Protein AF-A0A932D9V0-F1 (afdb_monomer_lite)

pLDDT: mean 91.34, std 6.05, range [62.66, 97.88]

Structure (mmCIF, N/CA/C/O backbone):
data_AF-A0A932D9V0-F1
#
_entry.id   AF-A0A932D9V0-F1
#
loop_
_atom_site.group_PDB
_atom_site.id
_atom_site.type_symbol
_atom_site.label_atom_id
_atom_site.label_alt_id
_atom_site.label_comp_id
_atom_site.label_asym_id
_atom_site.label_entity_id
_atom_site.label_seq_id
_atom_site.pdbx_PDB_ins_code
_atom_site.Cartn_x
_atom_site.Cartn_y
_atom_site.Cartn_z
_atom_site.occupancy
_atom_site.B_iso_or_equiv
_atom_site.auth_seq_id
_atom_site.auth_comp_id
_atom_site.auth_asym_id
_atom_site.auth_atom_id
_atom_site.pdbx_PDB_model_num
ATOM 1 N N . GLY A 1 1 ? -6.472 -2.909 8.968 1.00 91.19 1 GLY A N 1
ATOM 2 C CA . GLY A 1 1 ? -6.256 -1.611 8.306 1.00 91.19 1 GLY A CA 1
ATOM 3 C C . GLY A 1 1 ? -6.092 -1.847 6.824 1.00 91.19 1 GLY A C 1
ATOM 4 O O . GLY A 1 1 ? -5.714 -2.944 6.439 1.00 91.19 1 GLY A O 1
ATOM 5 N N . VAL A 1 2 ? -6.400 -0.852 6.009 1.00 95.94 2 VAL A N 1
ATOM 6 C CA . VAL A 1 2 ? -6.054 -0.803 4.591 1.00 95.94 2 VAL A CA 1
ATOM 7 C C . VAL A 1 2 ? -4.651 -0.217 4.495 1.00 95.94 2 VAL A C 1
ATOM 9 O O . VAL A 1 2 ? -4.381 0.811 5.119 1.00 95.94 2 VAL A O 1
ATOM 12 N N . PHE A 1 3 ? -3.770 -0.882 3.755 1.00 95.75 3 PHE A N 1
ATOM 13 C CA . PHE A 1 3 ? -2.382 -0.470 3.573 1.00 95.75 3 PHE A CA 1
ATOM 14 C C . PHE A 1 3 ? -2.153 -0.042 2.127 1.00 95.75 3 PHE A C 1
ATOM 16 O O . PHE A 1 3 ? -2.668 -0.680 1.207 1.00 95.75 3 PHE A O 1
ATOM 23 N N . ASP A 1 4 ? -1.389 1.027 1.926 1.00 93.06 4 ASP A N 1
ATOM 24 C CA . ASP A 1 4 ? -0.920 1.400 0.597 1.00 93.06 4 ASP A CA 1
ATOM 25 C C . ASP A 1 4 ? 0.313 0.583 0.173 1.00 93.06 4 ASP A C 1
ATOM 27 O O . ASP A 1 4 ? 0.810 -0.293 0.884 1.00 93.06 4 ASP A O 1
ATOM 31 N N . ARG A 1 5 ? 0.817 0.880 -1.027 1.00 89.31 5 ARG A N 1
ATOM 32 C CA . ARG A 1 5 ? 1.994 0.220 -1.604 1.00 89.31 5 ARG A CA 1
ATOM 33 C C . ARG A 1 5 ? 3.301 0.566 -0.874 1.00 89.31 5 ARG A C 1
ATOM 35 O O . ARG A 1 5 ? 4.291 -0.121 -1.090 1.00 89.31 5 ARG A O 1
ATOM 42 N N . GLU A 1 6 ? 3.316 1.594 -0.028 1.00 90.56 6 GLU A N 1
ATOM 43 C CA . GLU A 1 6 ? 4.453 1.956 0.833 1.00 90.56 6 GLU A CA 1
ATOM 44 C C . GLU A 1 6 ? 4.407 1.206 2.174 1.00 90.56 6 GLU A C 1
ATOM 46 O O . GLU A 1 6 ? 5.345 1.296 2.963 1.00 90.56 6 GLU A O 1
ATOM 51 N N . GLY A 1 7 ? 3.337 0.443 2.431 1.00 91.62 7 GLY A N 1
ATOM 52 C CA . GLY A 1 7 ? 3.102 -0.238 3.702 1.00 91.62 7 GLY A CA 1
ATOM 53 C C . GLY A 1 7 ? 2.505 0.674 4.774 1.00 91.62 7 GLY A C 1
ATOM 54 O O . GLY A 1 7 ? 2.452 0.294 5.944 1.00 91.62 7 GLY A O 1
ATOM 55 N N . LYS A 1 8 ? 2.034 1.872 4.409 1.00 94.62 8 LYS A N 1
ATOM 56 C CA . LYS A 1 8 ? 1.402 2.810 5.337 1.00 94.62 8 LYS A CA 1
ATOM 57 C C . LYS A 1 8 ? -0.079 2.482 5.500 1.00 94.62 8 LYS A C 1
ATOM 59 O O . LYS A 1 8 ? -0.780 2.194 4.534 1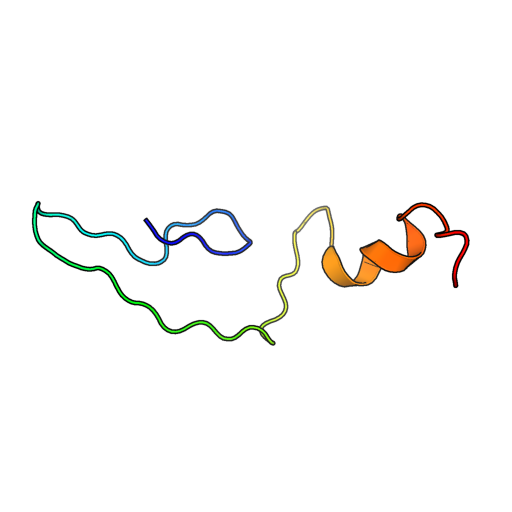.00 94.62 8 LYS A O 1
ATOM 64 N N . VAL A 1 9 ? -0.580 2.588 6.730 1.00 97.31 9 VAL A N 1
ATOM 65 C CA . VAL A 1 9 ? -2.018 2.491 7.015 1.00 97.31 9 VAL A CA 1
ATOM 66 C C . VAL A 1 9 ? -2.733 3.722 6.450 1.00 97.31 9 VAL A C 1
ATOM 68 O O . VAL A 1 9 ? -2.481 4.843 6.890 1.00 97.31 9 VAL A O 1
ATOM 71 N N . ILE A 1 10 ? -3.642 3.510 5.500 1.00 97.25 10 ILE A N 1
ATOM 72 C CA . ILE A 1 10 ? -4.452 4.563 4.866 1.00 97.25 10 ILE A CA 1
ATOM 73 C C . ILE A 1 10 ? -5.911 4.568 5.333 1.00 97.25 10 ILE A C 1
ATOM 75 O O . ILE A 1 10 ? -6.590 5.579 5.195 1.00 97.25 10 ILE A O 1
ATOM 79 N N . ALA A 1 11 ? -6.384 3.477 5.939 1.00 97.88 11 ALA A N 1
ATOM 80 C CA . ALA A 1 11 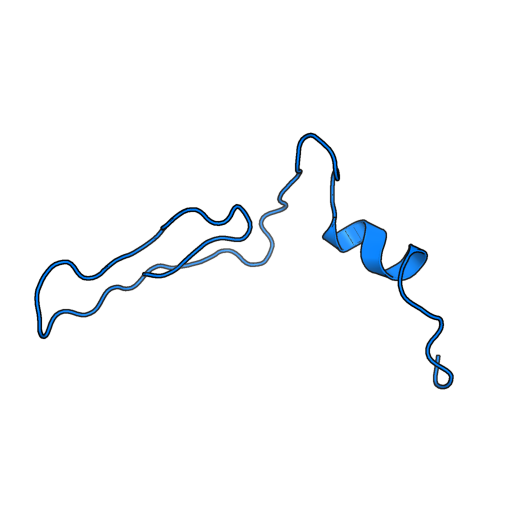? -7.661 3.442 6.646 1.00 97.88 11 ALA A CA 1
ATOM 81 C C . ALA A 1 11 ? -7.651 2.362 7.729 1.00 97.88 11 ALA A C 1
ATOM 83 O O . ALA A 1 11 ? -7.085 1.284 7.548 1.00 97.88 11 ALA A O 1
ATOM 84 N N . GLN A 1 12 ? -8.285 2.613 8.868 1.00 97.75 12 GLN A N 1
ATOM 85 C CA . GLN A 1 12 ? -8.378 1.633 9.947 1.00 97.75 12 GLN A CA 1
ATOM 86 C C . GLN A 1 12 ? -9.616 1.901 10.794 1.00 97.75 12 GLN A C 1
ATOM 88 O O . GLN A 1 12 ? -9.829 3.024 11.243 1.00 97.75 12 GLN A O 1
ATOM 93 N N . ALA A 1 13 ? -10.410 0.855 11.019 1.00 97.62 13 ALA A N 1
ATOM 94 C CA . ALA A 1 13 ? -11.491 0.881 11.992 1.00 97.62 13 ALA A CA 1
ATOM 95 C C . ALA A 1 13 ? -10.877 0.896 13.398 1.00 97.62 13 ALA A C 1
ATOM 97 O O . ALA A 1 13 ? -9.948 0.128 13.666 1.00 97.62 13 ALA A O 1
ATOM 98 N N . LYS A 1 14 ? -11.354 1.795 14.263 1.00 96.25 14 LYS A N 1
ATOM 99 C CA . LYS A 1 14 ? -10.839 1.961 15.633 1.00 96.25 14 LYS A CA 1
ATOM 100 C C . LYS A 1 14 ? -11.664 1.194 16.658 1.00 96.25 14 LYS A C 1
ATOM 102 O O . LYS A 1 14 ? -11.103 0.678 17.617 1.00 96.25 14 LYS A O 1
ATOM 107 N N . ASP A 1 15 ? -12.959 1.073 16.396 1.00 97.56 15 ASP A N 1
ATOM 108 C CA . ASP A 1 15 ? -13.924 0.483 17.310 1.00 97.56 15 ASP A CA 1
ATOM 109 C C . ASP A 1 15 ? -14.563 -0.757 16.691 1.00 97.56 15 ASP A C 1
ATOM 111 O O . ASP A 1 15 ? -14.738 -0.864 15.469 1.00 97.56 15 ASP A O 1
ATOM 115 N N . TRP A 1 16 ? -14.930 -1.705 17.548 1.00 96.50 16 TRP A N 1
ATOM 116 C CA . TRP A 1 16 ? -15.598 -2.927 17.122 1.00 96.50 16 TRP A CA 1
ATOM 117 C C . TRP A 1 16 ? -16.958 -2.603 16.485 1.00 96.50 16 TRP A C 1
ATOM 119 O O . TRP A 1 16 ? -17.688 -1.743 16.969 1.00 96.50 16 TRP A O 1
ATOM 129 N N . GLY A 1 17 ? -17.296 -3.281 15.386 1.00 97.31 17 GLY A N 1
ATOM 130 C CA . GLY A 1 17 ? -18.540 -3.036 14.645 1.00 97.31 17 GLY A CA 1
ATOM 131 C C . GLY A 1 17 ? -18.508 -1.835 13.688 1.00 97.31 17 GLY A C 1
ATOM 132 O O . GLY A 1 17 ? -19.525 -1.539 13.068 1.00 97.31 17 GLY A O 1
ATOM 133 N N . THR A 1 18 ? -17.363 -1.162 13.524 1.00 97.62 18 THR A N 1
ATOM 134 C CA . THR A 1 18 ? -17.200 -0.075 12.541 1.00 97.62 18 THR A CA 1
ATOM 135 C C . THR A 1 18 ? -16.507 -0.546 11.261 1.00 97.62 18 THR A C 1
ATOM 137 O O . THR A 1 18 ? -15.734 -1.506 11.264 1.00 97.62 18 THR A O 1
ATOM 140 N N . VAL A 1 19 ? -16.780 0.139 10.146 1.00 96.94 19 VAL A N 1
ATOM 141 C CA . VAL A 1 19 ? -16.192 -0.154 8.830 1.00 96.94 19 VAL A CA 1
ATOM 142 C C . VAL A 1 19 ? -15.281 0.996 8.415 1.00 96.94 19 VAL A C 1
ATOM 144 O O . VAL A 1 19 ? -15.661 2.160 8.502 1.00 96.94 19 VAL A O 1
ATOM 147 N N . ALA A 1 20 ? -14.081 0.668 7.938 1.00 97.44 20 ALA A N 1
ATOM 148 C CA . ALA A 1 20 ? -13.159 1.633 7.353 1.00 97.44 20 ALA A CA 1
ATOM 149 C C . ALA A 1 20 ? -13.175 1.521 5.827 1.00 97.44 20 ALA A C 1
ATOM 151 O O . ALA A 1 20 ? -13.017 0.428 5.285 1.00 97.44 20 ALA A O 1
ATOM 152 N N . ILE A 1 21 ? -13.345 2.657 5.150 1.00 96.31 21 ILE A N 1
ATOM 153 C CA . ILE A 1 21 ? -13.435 2.760 3.691 1.00 96.31 21 ILE A CA 1
ATOM 154 C C . ILE A 1 21 ? -12.443 3.826 3.226 1.00 96.31 21 ILE A C 1
ATOM 156 O O . ILE A 1 21 ? -12.274 4.849 3.887 1.00 96.31 21 ILE A O 1
ATOM 160 N N . VAL A 1 22 ? -11.782 3.578 2.098 1.00 97.44 22 VAL A N 1
ATOM 161 C CA . VAL A 1 22 ? -10.913 4.550 1.429 1.00 97.44 22 VAL A CA 1
ATOM 162 C C . VAL A 1 22 ? -10.949 4.318 -0.075 1.00 97.44 22 VAL A C 1
ATOM 164 O O . VAL A 1 22 ? -10.921 3.175 -0.531 1.00 97.44 22 VAL A O 1
ATOM 167 N N . GLU A 1 23 ? -11.007 5.403 -0.838 1.00 96.38 23 GLU A N 1
ATOM 168 C CA . GLU A 1 23 ? -10.863 5.369 -2.291 1.00 96.38 23 GLU A CA 1
ATOM 169 C C . GLU A 1 23 ? -9.382 5.420 -2.666 1.00 96.38 23 GLU A C 1
ATOM 171 O O . GLU A 1 23 ? -8.597 6.175 -2.086 1.00 96.38 23 GLU A O 1
ATOM 176 N N . VAL A 1 24 ? -8.989 4.601 -3.638 1.00 94.44 24 VAL A N 1
ATOM 177 C CA . VAL A 1 24 ? -7.595 4.481 -4.069 1.00 94.44 24 VAL A CA 1
ATOM 178 C C . VAL A 1 24 ? -7.480 4.701 -5.570 1.00 94.44 24 VAL A C 1
ATOM 180 O O . VAL A 1 24 ? -8.193 4.088 -6.360 1.00 94.44 24 VAL A O 1
ATOM 183 N N . ASP A 1 25 ? -6.535 5.553 -5.966 1.00 93.19 25 ASP A N 1
ATOM 184 C CA . ASP A 1 25 ? -6.142 5.695 -7.366 1.00 93.19 25 ASP A CA 1
ATOM 185 C C . ASP A 1 25 ? -5.079 4.646 -7.720 1.00 93.19 25 ASP A C 1
ATOM 187 O O . ASP A 1 25 ? -3.929 4.714 -7.275 1.00 93.19 25 ASP A O 1
ATOM 191 N N . LEU A 1 26 ? -5.461 3.677 -8.552 1.00 89.56 26 LEU A N 1
ATOM 192 C CA . LEU A 1 26 ? -4.578 2.605 -9.017 1.00 89.56 26 LEU A CA 1
ATOM 193 C C . LEU A 1 26 ? -3.533 3.078 -10.040 1.00 89.56 26 LEU A C 1
ATOM 195 O O . LEU A 1 26 ? -2.530 2.387 -10.243 1.00 89.56 26 LEU A O 1
ATOM 199 N N . ASN A 1 27 ? -3.744 4.241 -10.66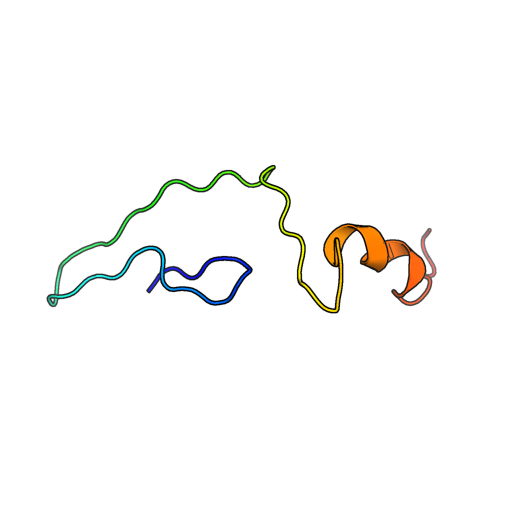5 1.00 90.25 27 ASN A N 1
ATOM 200 C CA . ASN A 1 27 ? -2.813 4.835 -11.623 1.00 90.25 27 ASN A CA 1
ATOM 201 C C . ASN A 1 27 ? -1.724 5.672 -10.945 1.00 90.25 27 ASN A C 1
ATOM 203 O O . ASN A 1 27 ? -0.719 6.007 -11.583 1.00 90.25 27 ASN A O 1
ATOM 207 N N . LYS A 1 28 ? -1.873 5.975 -9.649 1.00 90.00 28 LYS A N 1
ATOM 208 C CA . LYS A 1 28 ? -0.868 6.710 -8.887 1.00 90.00 28 LYS A CA 1
ATOM 209 C C . LYS A 1 28 ? 0.461 5.951 -8.894 1.00 90.00 28 LYS A C 1
ATOM 211 O O . LYS A 1 28 ? 0.590 4.832 -8.382 1.00 90.00 28 LYS A O 1
ATOM 216 N N . ARG A 1 29 ? 1.480 6.584 -9.480 1.00 88.44 29 ARG A N 1
ATOM 217 C CA . ARG A 1 29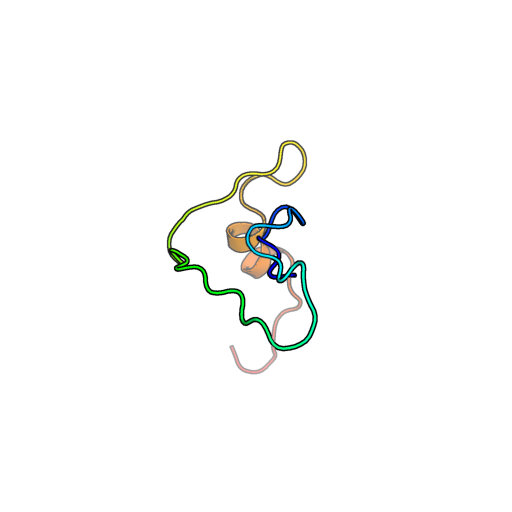 ? 2.844 6.052 -9.494 1.00 88.44 29 ARG A CA 1
ATOM 218 C C . ARG A 1 29 ? 3.476 6.213 -8.121 1.00 88.44 29 ARG A C 1
ATOM 220 O O . ARG A 1 29 ? 3.341 7.253 -7.482 1.00 88.44 29 ARG A O 1
ATOM 227 N N . LEU A 1 30 ? 4.202 5.182 -7.714 1.00 90.81 30 LEU A N 1
ATOM 228 C CA . LEU A 1 30 ? 4.994 5.174 -6.498 1.00 90.81 30 LEU A CA 1
ATOM 229 C C . LEU A 1 30 ? 6.448 4.930 -6.883 1.00 90.81 30 LEU A C 1
ATOM 231 O O . LEU A 1 30 ? 6.738 3.970 -7.596 1.00 90.81 30 LEU A O 1
ATOM 235 N N . ARG A 1 31 ? 7.332 5.818 -6.426 1.00 91.19 31 ARG A N 1
ATOM 236 C CA . ARG A 1 31 ? 8.778 5.698 -6.598 1.00 91.19 31 ARG A CA 1
ATOM 237 C C . ARG A 1 31 ? 9.422 5.496 -5.237 1.00 91.19 31 ARG A C 1
ATOM 239 O O . ARG A 1 31 ? 9.308 6.362 -4.378 1.00 91.19 31 ARG A O 1
ATOM 246 N N . TRP A 1 32 ? 10.116 4.381 -5.064 1.00 89.62 32 TRP A N 1
ATOM 247 C CA . TRP A 1 32 ? 10.879 4.098 -3.851 1.00 89.62 32 TRP A CA 1
ATOM 248 C C . TRP A 1 32 ? 12.309 4.615 -3.989 1.00 89.62 32 TRP A C 1
ATOM 250 O O . TRP A 1 32 ? 12.913 4.468 -5.051 1.00 89.62 32 TRP A O 1
ATOM 260 N N . SER A 1 33 ? 12.892 5.130 -2.904 1.00 89.19 33 SER A N 1
ATOM 261 C CA . SER A 1 33 ? 14.250 5.699 -2.914 1.00 89.19 33 SER A CA 1
ATOM 262 C C . SER A 1 33 ? 15.327 4.729 -3.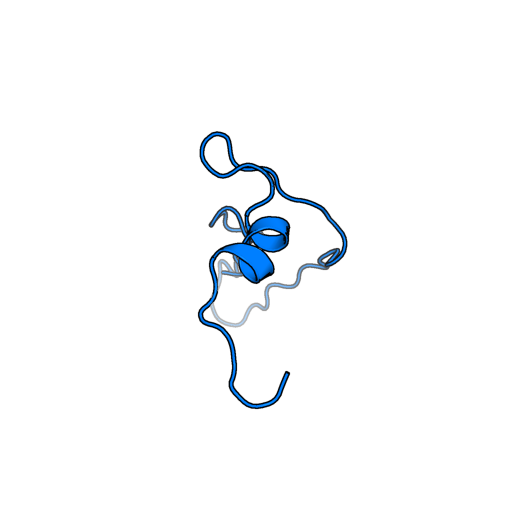419 1.00 89.19 33 SER A C 1
ATOM 264 O O . SER A 1 33 ? 16.266 5.161 -4.073 1.00 89.19 33 SER A O 1
ATOM 266 N N . SER A 1 34 ? 15.186 3.425 -3.151 1.00 87.25 34 SER A N 1
ATOM 267 C CA . SER A 1 34 ? 16.140 2.391 -3.590 1.00 87.25 34 SER A CA 1
ATOM 268 C C . SER A 1 34 ? 15.694 1.605 -4.828 1.00 87.25 34 SER A C 1
ATOM 270 O O . SER A 1 34 ? 16.541 0.998 -5.476 1.00 87.25 34 SER A O 1
ATOM 272 N N . LEU A 1 35 ? 14.393 1.549 -5.129 1.00 88.25 35 LEU A N 1
ATOM 273 C CA . LEU A 1 35 ? 13.843 0.663 -6.170 1.00 88.25 35 LEU A CA 1
ATOM 274 C C . LEU A 1 35 ? 13.263 1.423 -7.368 1.00 88.25 35 LEU A C 1
ATOM 276 O O . LEU A 1 35 ? 12.827 0.798 -8.331 1.00 88.25 35 LEU A O 1
ATOM 280 N N . GLY A 1 36 ? 13.228 2.758 -7.322 1.00 90.69 36 GLY A N 1
ATOM 281 C CA . GLY A 1 36 ? 12.626 3.568 -8.376 1.00 90.69 36 GLY A CA 1
ATOM 282 C C . GLY A 1 36 ? 11.163 3.185 -8.604 1.00 90.69 36 GLY A C 1
ATOM 283 O O . GLY A 1 36 ? 10.407 3.014 -7.647 1.00 90.69 36 GLY A O 1
ATOM 284 N N . ASP A 1 37 ? 10.757 3.051 -9.867 1.00 91.00 37 ASP A N 1
ATOM 285 C CA . ASP A 1 37 ? 9.441 2.514 -10.232 1.00 91.00 37 ASP A CA 1
ATOM 286 C C . ASP A 1 37 ? 9.484 0.980 -10.272 1.00 91.00 37 ASP A C 1
ATOM 288 O O . ASP A 1 37 ? 9.610 0.362 -11.328 1.00 91.00 37 ASP A O 1
ATOM 292 N N . PHE A 1 38 ? 9.367 0.359 -9.097 1.00 88.25 38 PHE A N 1
ATOM 293 C CA . PHE A 1 38 ? 9.483 -1.094 -8.950 1.00 88.25 38 PHE A CA 1
ATOM 294 C C . PHE A 1 38 ? 8.556 -1.877 -9.893 1.00 88.25 38 PHE A C 1
ATOM 296 O O . PHE A 1 38 ? 8.930 -2.932 -10.397 1.00 88.25 38 PHE A O 1
ATOM 303 N N . ARG A 1 39 ? 7.346 -1.366 -10.168 1.00 86.75 39 ARG A N 1
ATOM 304 C CA . ARG A 1 39 ? 6.374 -2.065 -11.022 1.00 86.75 39 ARG A CA 1
ATOM 305 C C . ARG A 1 39 ? 6.805 -2.055 -12.489 1.00 86.75 39 ARG A C 1
ATOM 307 O O . ARG A 1 39 ? 6.569 -3.040 -13.182 1.00 86.75 39 ARG A O 1
ATOM 314 N N . ALA A 1 40 ? 7.437 -0.971 -12.939 1.00 90.12 40 ALA A N 1
ATOM 315 C CA .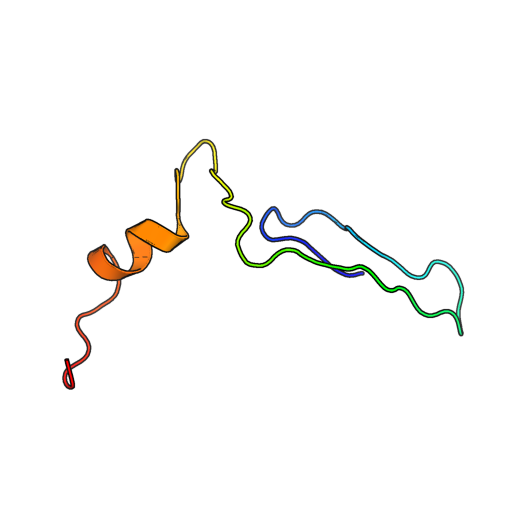 ALA A 1 40 ? 7.981 -0.861 -14.290 1.00 90.12 40 ALA A CA 1
ATOM 316 C C . ALA A 1 40 ? 9.183 -1.793 -14.521 1.00 90.12 40 ALA A C 1
ATOM 318 O O . ALA A 1 40 ? 9.427 -2.202 -15.651 1.00 90.12 40 ALA A O 1
ATOM 319 N N . GLU A 1 41 ? 9.894 -2.175 -13.458 1.00 90.25 41 GLU A N 1
ATOM 320 C CA . GLU A 1 41 ? 11.061 -3.060 -13.525 1.00 90.25 41 GLU A CA 1
ATOM 321 C C . GLU A 1 41 ? 10.696 -4.560 -13.580 1.00 90.25 41 GLU A C 1
ATOM 323 O O . GLU A 1 41 ? 11.508 -5.384 -14.009 1.00 90.25 41 GLU A O 1
ATOM 328 N N . ILE A 1 42 ? 9.459 -4.938 -13.220 1.00 89.62 42 ILE A N 1
ATOM 329 C CA . ILE A 1 42 ? 9.006 -6.343 -13.186 1.00 89.62 42 ILE A CA 1
ATOM 330 C C . ILE A 1 42 ? 9.226 -7.078 -14.519 1.00 89.62 42 ILE A C 1
ATOM 332 O O . ILE A 1 42 ? 9.764 -8.182 -14.470 1.00 89.62 42 ILE A O 1
ATOM 336 N N . PRO A 1 43 ? 8.873 -6.539 -15.707 1.00 90.44 43 PRO A N 1
ATOM 337 C CA . PRO A 1 43 ? 9.050 -7.262 -16.968 1.00 90.44 43 PRO A CA 1
ATOM 338 C C . PRO A 1 43 ? 10.500 -7.664 -17.252 1.00 90.44 43 PRO A C 1
ATOM 340 O O . PRO A 1 43 ? 10.728 -8.708 -17.850 1.00 90.44 43 PRO A O 1
ATOM 343 N N . ARG A 1 44 ? 11.470 -6.859 -16.801 1.00 87.81 44 ARG A N 1
ATOM 344 C CA . ARG A 1 44 ? 12.900 -7.095 -17.026 1.00 87.81 44 ARG A CA 1
ATOM 345 C C . ARG A 1 44 ? 13.508 -8.070 -16.015 1.00 87.81 44 ARG A C 1
ATOM 347 O O . ARG A 1 44 ? 14.480 -8.744 -16.336 1.00 87.81 44 ARG A O 1
ATOM 354 N N . HIS A 1 45 ? 12.957 -8.123 -14.802 1.00 90.00 45 HIS A N 1
ATOM 355 C CA . HIS A 1 45 ? 13.468 -8.957 -13.707 1.00 90.00 45 HIS A CA 1
ATOM 356 C C . HIS A 1 45 ? 12.669 -10.239 -13.462 1.00 90.00 45 HIS A C 1
ATOM 358 O O . HIS A 1 45 ? 13.143 -11.116 -12.738 1.00 90.00 45 HIS A O 1
ATOM 364 N N . ARG A 1 46 ? 11.466 -10.373 -14.032 1.00 89.19 46 ARG A N 1
ATOM 365 C CA . ARG A 1 46 ? 10.697 -11.616 -13.946 1.00 89.19 46 ARG A CA 1
ATOM 366 C C . ARG A 1 46 ? 11.338 -12.706 -14.812 1.00 89.19 46 ARG A C 1
ATOM 368 O O . ARG A 1 46 ? 11.901 -12.398 -15.862 1.00 89.19 46 ARG A O 1
ATOM 375 N N . PRO A 1 47 ? 11.206 -13.986 -14.433 1.00 91.31 47 PRO A N 1
ATOM 376 C CA . PRO A 1 47 ? 11.517 -15.083 -15.335 1.00 91.31 47 PRO A CA 1
ATOM 377 C C . PRO A 1 47 ? 10.697 -14.973 -16.625 1.00 91.31 47 PRO A C 1
ATOM 379 O O . PRO A 1 47 ? 9.519 -14.602 -16.592 1.00 91.31 47 PRO A O 1
ATOM 382 N N . VAL A 1 48 ? 11.308 -15.345 -17.748 1.00 88.81 48 VAL A N 1
ATOM 383 C CA . VAL A 1 48 ? 10.582 -15.525 -19.009 1.00 88.81 48 VAL A CA 1
ATOM 384 C C . VAL A 1 48 ? 9.512 -16.599 -18.828 1.00 88.81 48 VAL A C 1
ATOM 386 O O . VAL A 1 48 ? 9.793 -17.720 -18.396 1.00 88.81 48 VAL A O 1
ATOM 389 N N . TRP A 1 49 ? 8.265 -16.240 -19.128 1.00 84.44 49 TRP A N 1
ATOM 390 C CA . TRP A 1 49 ? 7.155 -17.183 -19.133 1.00 84.44 49 TRP A CA 1
ATOM 391 C C . TRP A 1 49 ? 7.133 -17.888 -20.488 1.00 84.44 49 TRP A C 1
ATOM 393 O O . TRP A 1 49 ? 7.156 -17.229 -21.517 1.00 84.44 49 TRP A O 1
ATOM 403 N N . LYS A 1 50 ? 7.078 -19.226 -20.510 1.00 78.69 50 LYS A N 1
ATOM 404 C CA . LYS A 1 50 ? 7.175 -20.015 -21.758 1.00 78.69 50 LYS A CA 1
ATOM 405 C C . LYS A 1 50 ? 6.044 -19.768 -22.775 1.00 78.69 50 LYS A C 1
ATOM 407 O O . LYS A 1 50 ? 6.116 -20.312 -23.869 1.00 78.69 50 LYS A O 1
ATOM 412 N N . GLY A 1 51 ? 4.995 -19.033 -22.402 1.00 78.06 51 GLY A N 1
ATOM 413 C CA . GLY A 1 51 ? 3.837 -18.732 -23.253 1.00 78.06 51 GLY A CA 1
ATOM 414 C C . GLY A 1 51 ? 3.771 -17.291 -23.766 1.00 78.06 51 GLY A C 1
ATOM 415 O O . GLY A 1 51 ? 2.684 -16.861 -24.138 1.00 78.06 51 GLY A O 1
ATOM 416 N N . GLU A 1 52 ? 4.876 -16.547 -23.699 1.00 62.66 52 GLU A N 1
ATOM 417 C CA . GLU A 1 52 ? 5.036 -15.196 -24.264 1.00 62.66 52 GLU A CA 1
ATOM 418 C C . GLU A 1 52 ? 5.777 -15.233 -25.604 1.00 62.66 52 GLU A C 1
ATOM 420 O O . GLU A 1 52 ? 6.687 -16.085 -25.744 1.00 62.66 52 GLU A O 1
#

Radius of gyration: 16.3 Å; chains: 1; bounding box: 35×27×42 Å

Secondary structure (DSSP, 8-state):
-EE-TTS-EEE---STT--------TT----BTTTBSHHHHHHHHSPPPTT-

Foldseek 3Di:
DDADPVRDDPWDDDDPPDDTDDDDDPPDADQDPPCGRVVVCCVVPPPDDPVD

Sequence (52 aa):
GVFDREGKVIAQAKDWGTVAIVEVDLNKRLRWSSLGDFRAEIPRHRPVWKGE